Protein AF-A0A349STY3-F1 (afdb_monomer_lite)

Structure (mmCIF, N/CA/C/O backbone):
data_AF-A0A349STY3-F1
#
_entry.id   AF-A0A349STY3-F1
#
loop_
_atom_site.group_PDB
_atom_site.id
_ato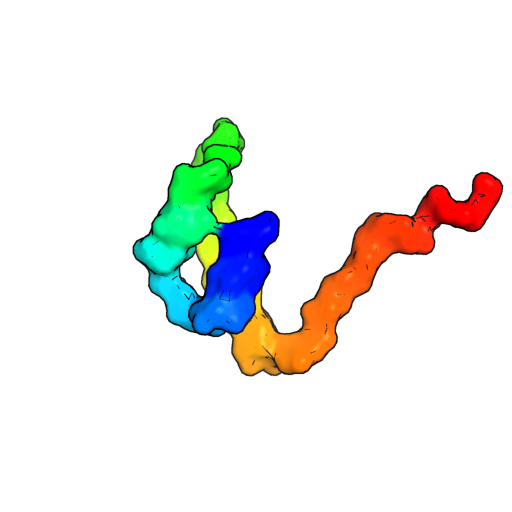m_site.type_symbol
_atom_site.label_atom_id
_atom_site.label_alt_id
_atom_site.label_comp_id
_atom_site.label_asym_id
_atom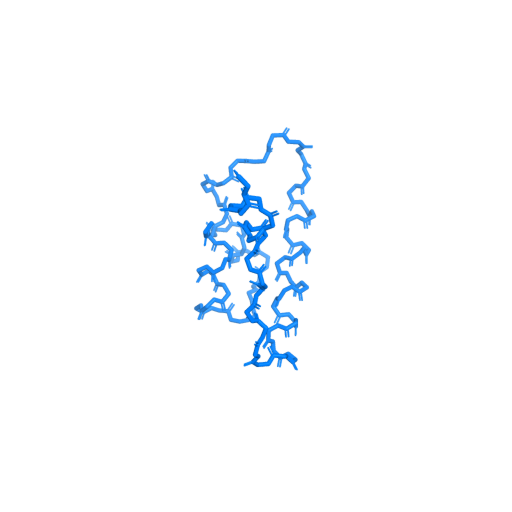_site.label_entity_id
_atom_site.label_seq_id
_atom_site.pdbx_PDB_ins_code
_atom_site.Cartn_x
_atom_site.Cartn_y
_atom_site.Cartn_z
_atom_site.occupancy
_atom_site.B_iso_or_equiv
_atom_site.auth_seq_id
_atom_site.auth_comp_id
_atom_site.auth_asym_id
_atom_site.auth_atom_id
_atom_site.pdbx_PDB_model_num
ATOM 1 N N . MET A 1 1 ? -9.098 -3.374 -7.394 1.00 74.19 1 MET A N 1
ATOM 2 C CA . MET A 1 1 ? -9.652 -4.269 -6.350 1.00 74.19 1 MET A CA 1
ATOM 3 C C . MET A 1 1 ? -8.609 -4.803 -5.370 1.00 74.19 1 MET A C 1
ATOM 5 O O . MET A 1 1 ? -8.970 -5.043 -4.230 1.00 74.19 1 MET A O 1
ATOM 9 N N . ALA A 1 2 ? -7.336 -4.983 -5.741 1.00 94.06 2 ALA A N 1
ATOM 10 C CA . ALA A 1 2 ? -6.360 -5.583 -4.825 1.00 94.06 2 ALA A CA 1
ATOM 11 C C . ALA A 1 2 ? -6.161 -4.796 -3.506 1.00 94.06 2 ALA A C 1
ATOM 13 O O . ALA A 1 2 ? -6.086 -5.406 -2.448 1.00 94.06 2 ALA A O 1
ATOM 14 N N . ALA A 1 3 ? -6.136 -3.455 -3.540 1.00 94.56 3 ALA A N 1
ATOM 15 C CA . ALA A 1 3 ? -5.874 -2.645 -2.344 1.00 94.56 3 ALA A CA 1
ATOM 16 C C . ALA A 1 3 ? -7.039 -2.699 -1.347 1.00 94.56 3 ALA A C 1
ATOM 18 O O . ALA A 1 3 ? -6.831 -2.891 -0.156 1.00 94.56 3 ALA A O 1
ATOM 19 N N . SER A 1 4 ? -8.275 -2.615 -1.845 1.00 94.00 4 SER A N 1
ATOM 20 C CA . SER A 1 4 ? -9.471 -2.755 -1.011 1.00 94.00 4 SER A CA 1
ATOM 21 C C . SER A 1 4 ? -9.574 -4.154 -0.399 1.00 94.00 4 SER A C 1
ATOM 23 O O . SER A 1 4 ? -9.924 -4.285 0.768 1.00 94.00 4 SER A O 1
ATOM 25 N N . ALA A 1 5 ? -9.228 -5.199 -1.160 1.00 95.31 5 ALA A N 1
ATOM 26 C CA . ALA A 1 5 ? -9.215 -6.572 -0.658 1.00 95.31 5 ALA A CA 1
ATOM 27 C C . ALA A 1 5 ? -8.125 -6.797 0.402 1.00 95.31 5 ALA A C 1
ATOM 29 O O . ALA A 1 5 ? -8.369 -7.510 1.374 1.00 95.31 5 ALA A O 1
ATOM 30 N N . LEU A 1 6 ? -6.946 -6.187 0.225 1.00 96.81 6 LEU A N 1
ATOM 31 C CA . LEU A 1 6 ? -5.878 -6.203 1.221 1.00 96.81 6 LEU A CA 1
ATOM 32 C C . LEU A 1 6 ? -6.347 -5.540 2.518 1.00 96.81 6 LEU A C 1
ATOM 34 O O . LEU A 1 6 ? -6.268 -6.172 3.561 1.00 96.81 6 LEU A O 1
ATOM 38 N N . LEU A 1 7 ? -6.885 -4.320 2.450 1.00 95.75 7 LEU A N 1
ATOM 39 C CA . LEU A 1 7 ? -7.301 -3.558 3.633 1.00 95.75 7 LEU A CA 1
ATOM 40 C C . LEU A 1 7 ? -8.474 -4.196 4.388 1.00 95.75 7 LEU A C 1
ATOM 42 O O . LEU A 1 7 ? -8.542 -4.097 5.609 1.00 95.75 7 LEU A O 1
ATOM 46 N N . ALA A 1 8 ? -9.364 -4.899 3.683 1.00 93.62 8 ALA A N 1
ATOM 47 C CA . ALA A 1 8 ? -10.436 -5.665 4.315 1.00 93.62 8 ALA A CA 1
ATOM 48 C C . ALA A 1 8 ? -9.915 -6.853 5.148 1.00 93.62 8 ALA A C 1
ATOM 50 O O . ALA A 1 8 ? -10.549 -7.241 6.124 1.00 93.62 8 ALA A O 1
ATOM 51 N N . GLN A 1 9 ? -8.779 -7.442 4.759 1.00 95.62 9 GLN A N 1
ATOM 52 C CA . GLN A 1 9 ? -8.175 -8.593 5.444 1.00 95.62 9 GLN A CA 1
ATOM 53 C C . GLN A 1 9 ? -7.111 -8.179 6.464 1.00 95.62 9 GLN A C 1
ATOM 55 O O . GLN A 1 9 ? -6.989 -8.790 7.521 1.00 95.62 9 GLN A O 1
ATOM 60 N N . ASN A 1 10 ? -6.333 -7.151 6.137 1.00 95.75 10 ASN A N 1
ATOM 61 C CA . ASN A 1 10 ? -5.253 -6.614 6.942 1.00 95.75 10 ASN A CA 1
ATOM 62 C C . ASN A 1 10 ? -5.404 -5.084 7.021 1.00 95.75 10 ASN A C 1
ATOM 64 O O . ASN A 1 10 ? -4.916 -4.379 6.135 1.00 95.75 10 ASN A O 1
ATOM 68 N N . PRO A 1 11 ? -6.061 -4.565 8.075 1.00 93.69 11 PRO A N 1
ATOM 69 C CA . PRO A 1 11 ? -6.269 -3.130 8.267 1.00 93.69 11 PRO A CA 1
ATOM 70 C C . PRO A 1 11 ? -4.990 -2.331 8.545 1.00 93.69 11 PRO A C 1
ATOM 72 O O . PRO A 1 11 ? -5.055 -1.108 8.567 1.00 93.69 11 PRO A O 1
ATOM 75 N N . SER A 1 12 ? -3.850 -2.989 8.788 1.00 96.00 12 SER A N 1
ATOM 76 C CA . SER A 1 12 ? -2.553 -2.354 9.057 1.00 96.00 12 SER A CA 1
ATOM 77 C C . SER A 1 12 ? -1.434 -3.071 8.283 1.00 96.00 12 SER A C 1
ATOM 79 O O . SER A 1 12 ? -0.562 -3.698 8.895 1.00 96.00 12 SER A O 1
ATOM 81 N N . PRO A 1 13 ? -1.461 -3.033 6.939 1.00 97.38 13 PRO A N 1
ATOM 82 C CA . PRO A 1 13 ? -0.524 -3.783 6.117 1.00 97.38 13 PRO A CA 1
ATOM 83 C C . PRO A 1 13 ? 0.892 -3.210 6.196 1.00 97.38 13 PRO A C 1
ATOM 85 O O . PRO A 1 13 ? 1.088 -2.006 6.338 1.00 97.38 13 PRO A O 1
ATOM 88 N N . THR A 1 14 ? 1.892 -4.074 6.052 1.00 97.94 14 THR A N 1
ATOM 89 C CA . THR A 1 14 ? 3.281 -3.647 5.848 1.00 97.94 14 THR A CA 1
ATOM 90 C C . THR A 1 14 ? 3.545 -3.332 4.375 1.00 97.94 14 THR A C 1
ATOM 92 O O . THR A 1 14 ? 2.793 -3.737 3.487 1.00 97.94 14 THR A O 1
ATOM 95 N N . ASP A 1 15 ? 4.660 -2.665 4.089 1.00 96.94 15 ASP A N 1
ATOM 96 C CA . ASP A 1 15 ? 5.126 -2.426 2.718 1.00 96.94 15 ASP A CA 1
ATOM 97 C C . ASP A 1 15 ? 5.222 -3.715 1.890 1.00 96.94 15 ASP A C 1
ATOM 99 O O . ASP A 1 15 ? 4.845 -3.740 0.720 1.00 96.94 15 ASP A O 1
ATOM 103 N N . GLU A 1 16 ? 5.676 -4.803 2.509 1.00 97.69 16 GLU A N 1
ATOM 104 C CA . GLU A 1 16 ? 5.839 -6.095 1.847 1.00 97.69 16 GLU A CA 1
ATOM 105 C C . GLU A 1 16 ? 4.497 -6.809 1.614 1.00 97.69 16 GLU A C 1
ATOM 107 O O . GLU A 1 16 ? 4.343 -7.549 0.640 1.00 97.69 16 GLU A O 1
ATOM 112 N N . ASP A 1 17 ? 3.496 -6.587 2.473 1.00 97.44 17 ASP A N 1
ATOM 113 C CA . ASP A 1 17 ? 2.119 -7.025 2.208 1.00 97.44 17 ASP A CA 1
ATOM 114 C C . ASP A 1 17 ? 1.527 -6.276 1.009 1.00 97.44 17 ASP A C 1
ATOM 116 O O . ASP A 1 17 ? 0.900 -6.889 0.140 1.00 97.44 17 ASP A O 1
ATOM 120 N N . ILE A 1 18 ? 1.759 -4.960 0.939 1.00 97.19 18 ILE A N 1
ATOM 121 C CA . ILE A 1 18 ? 1.303 -4.114 -0.167 1.00 97.19 18 ILE A CA 1
ATOM 122 C C . ILE A 1 18 ? 1.941 -4.575 -1.475 1.00 97.19 18 ILE A C 1
ATOM 124 O O . ILE A 1 18 ? 1.219 -4.808 -2.444 1.00 97.19 18 ILE A O 1
ATOM 128 N N . ASP A 1 19 ? 3.260 -4.763 -1.500 1.00 95.75 19 ASP A N 1
ATOM 129 C CA . ASP A 1 19 ? 3.985 -5.189 -2.698 1.00 95.75 19 ASP A CA 1
ATOM 130 C C . ASP A 1 19 ? 3.493 -6.549 -3.201 1.00 95.75 19 ASP A C 1
ATOM 132 O O . ASP A 1 19 ? 3.237 -6.717 -4.396 1.00 95.75 19 ASP A O 1
ATOM 136 N N . ARG A 1 20 ? 3.277 -7.508 -2.291 1.00 96.75 20 ARG A N 1
ATOM 137 C CA . ARG A 1 20 ? 2.729 -8.826 -2.640 1.00 96.75 20 ARG A CA 1
ATOM 138 C C . ARG A 1 20 ? 1.310 -8.726 -3.190 1.00 96.75 20 ARG A C 1
ATOM 140 O O . ARG A 1 20 ? 1.024 -9.305 -4.237 1.00 96.75 20 ARG A O 1
ATOM 147 N N . ALA A 1 21 ? 0.431 -7.965 -2.538 1.00 96.50 21 ALA A N 1
ATOM 148 C CA . ALA A 1 21 ? -0.941 -7.768 -3.009 1.00 96.50 21 ALA A CA 1
ATOM 149 C C . ALA 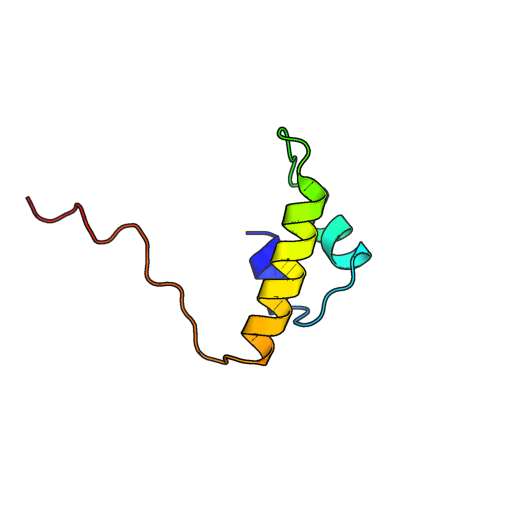A 1 21 ? -0.992 -7.036 -4.362 1.00 96.50 21 ALA A C 1
ATOM 151 O O . ALA A 1 21 ? -1.888 -7.265 -5.180 1.00 96.50 21 ALA A O 1
ATOM 152 N N . MET A 1 22 ? -0.031 -6.147 -4.607 1.00 95.94 22 MET A N 1
ATOM 153 C CA . MET A 1 22 ? 0.051 -5.331 -5.810 1.00 95.94 22 MET A CA 1
ATOM 154 C C . MET A 1 22 ? 0.935 -5.942 -6.909 1.00 95.94 22 MET A C 1
ATOM 156 O O . MET A 1 22 ? 1.003 -5.357 -7.986 1.00 95.94 22 MET A O 1
ATOM 160 N N . ALA A 1 23 ? 1.563 -7.106 -6.711 1.00 93.69 23 ALA A N 1
ATOM 161 C CA . ALA A 1 23 ? 2.516 -7.698 -7.661 1.00 93.69 23 ALA A CA 1
ATOM 162 C C . ALA A 1 23 ? 1.936 -7.919 -9.076 1.00 93.69 23 ALA A C 1
ATOM 164 O O . ALA A 1 23 ? 2.653 -7.819 -10.068 1.00 93.69 23 ALA A O 1
ATOM 165 N N . GLY A 1 24 ? 0.624 -8.166 -9.184 1.00 92.81 24 GLY A N 1
ATOM 166 C CA . GLY A 1 24 ? -0.093 -8.279 -10.463 1.00 92.81 24 GLY A CA 1
ATOM 167 C C . GLY A 1 24 ? -0.635 -6.958 -11.033 1.00 92.81 24 GLY A C 1
ATOM 168 O O . GLY A 1 24 ? -1.242 -6.958 -12.101 1.00 92.81 24 GLY A O 1
ATOM 169 N N . ASN A 1 25 ? -0.454 -5.833 -10.337 1.00 93.62 25 ASN A N 1
ATOM 170 C CA . ASN A 1 25 ? -1.003 -4.525 -10.698 1.00 93.62 25 ASN A CA 1
ATOM 171 C C . ASN A 1 25 ? 0.119 -3.626 -11.239 1.00 93.62 25 ASN A C 1
ATOM 173 O O . ASN A 1 25 ? 0.812 -2.934 -10.493 1.00 93.62 25 ASN A O 1
ATOM 177 N N . LEU A 1 26 ? 0.307 -3.644 -12.561 1.00 91.69 26 LEU A N 1
ATOM 178 C CA . LEU A 1 26 ? 1.376 -2.891 -13.218 1.00 91.69 26 LEU A CA 1
ATOM 179 C C . LEU A 1 26 ? 1.128 -1.378 -13.171 1.00 91.69 26 LEU A C 1
ATOM 181 O O . LEU A 1 26 ? 0.086 -0.880 -13.596 1.00 91.69 26 LEU A O 1
ATOM 185 N N . CYS A 1 27 ? 2.141 -0.631 -12.734 1.00 92.44 27 CYS A N 1
ATOM 186 C CA . CYS A 1 27 ? 2.139 0.828 -12.735 1.00 92.44 27 CYS A CA 1
ATOM 187 C C . CYS A 1 27 ? 3.030 1.355 -13.867 1.00 92.44 27 CYS A C 1
ATOM 189 O O . CYS A 1 27 ? 4.256 1.350 -13.766 1.00 92.44 27 CYS A O 1
ATOM 191 N N . ARG A 1 28 ? 2.426 1.834 -14.960 1.00 95.62 28 ARG A N 1
ATOM 192 C CA . ARG A 1 28 ? 3.183 2.327 -16.126 1.00 95.62 28 ARG A CA 1
ATOM 193 C C . ARG A 1 28 ? 3.754 3.736 -15.943 1.00 95.62 28 ARG A C 1
ATOM 195 O O . ARG A 1 28 ? 4.753 4.070 -16.568 1.00 95.62 28 ARG A O 1
ATOM 202 N N . CYS A 1 29 ? 3.140 4.555 -15.097 1.00 95.00 29 CYS A N 1
ATOM 203 C CA . CYS A 1 29 ? 3.585 5.921 -14.815 1.00 95.00 29 CYS A CA 1
ATOM 204 C C . CYS A 1 29 ? 4.765 5.997 -13.828 1.00 95.00 29 CYS A C 1
ATOM 206 O O . CYS A 1 29 ? 5.286 7.085 -13.603 1.00 95.00 29 CYS A O 1
ATOM 208 N N . GLY A 1 30 ? 5.191 4.870 -13.241 1.00 91.88 30 GLY A N 1
ATOM 209 C CA . GLY A 1 30 ? 6.352 4.814 -12.346 1.00 91.88 30 GLY A CA 1
ATOM 210 C C . GLY A 1 30 ? 6.111 5.384 -10.945 1.00 91.88 30 GLY A C 1
ATOM 211 O O . GLY A 1 30 ? 7.061 5.656 -10.221 1.00 91.88 30 GLY A O 1
ATOM 212 N N . THR A 1 31 ? 4.857 5.567 -10.530 1.00 94.25 31 THR A N 1
ATOM 213 C CA . THR A 1 31 ? 4.500 6.195 -9.245 1.00 94.25 31 THR A CA 1
ATOM 214 C C . THR A 1 31 ? 4.058 5.182 -8.190 1.00 94.25 31 THR A C 1
ATOM 216 O O . THR A 1 31 ? 3.172 5.468 -7.386 1.00 94.25 31 THR A O 1
ATOM 219 N N . TYR A 1 32 ? 4.641 3.983 -8.186 1.00 94.12 32 TYR A N 1
ATOM 220 C CA . TYR A 1 32 ? 4.236 2.905 -7.279 1.00 94.12 32 TYR A CA 1
ATOM 221 C C . TYR A 1 32 ? 4.439 3.258 -5.796 1.00 94.12 32 TYR A C 1
ATOM 223 O O . TYR A 1 32 ? 3.625 2.901 -4.951 1.00 94.12 32 TYR A O 1
ATOM 231 N N . SER A 1 33 ? 5.451 4.069 -5.483 1.00 94.62 33 SER A N 1
ATOM 232 C CA . SER A 1 33 ? 5.649 4.623 -4.139 1.00 94.62 33 SER A CA 1
ATOM 233 C C . SER A 1 33 ? 4.452 5.446 -3.647 1.00 94.62 33 SER A C 1
ATOM 235 O O . SER A 1 33 ? 4.098 5.367 -2.474 1.00 94.62 33 SER A O 1
ATOM 237 N N . ARG A 1 34 ? 3.775 6.184 -4.540 1.00 96.38 34 ARG A N 1
ATOM 238 C CA . ARG A 1 34 ? 2.546 6.922 -4.197 1.00 96.38 34 ARG A CA 1
ATOM 239 C C . ARG A 1 34 ? 1.363 5.990 -3.961 1.00 96.38 34 ARG A C 1
ATOM 241 O O . ARG A 1 34 ? 0.537 6.290 -3.112 1.00 96.38 34 ARG A O 1
ATOM 248 N N . ILE A 1 35 ? 1.292 4.868 -4.681 1.00 95.75 35 ILE A N 1
ATOM 249 C CA . ILE A 1 35 ? 0.270 3.836 -4.444 1.00 95.75 35 ILE A CA 1
ATOM 250 C C . ILE A 1 35 ? 0.453 3.245 -3.045 1.00 95.75 35 ILE A C 1
ATOM 252 O O . ILE A 1 35 ? -0.510 3.170 -2.289 1.00 95.75 35 ILE A O 1
ATOM 256 N N . ARG A 1 36 ? 1.688 2.891 -2.675 1.00 96.25 36 ARG A N 1
ATOM 257 C CA . ARG A 1 36 ? 2.007 2.389 -1.333 1.00 96.25 36 ARG A CA 1
ATOM 258 C C . ARG A 1 36 ? 1.622 3.390 -0.241 1.00 96.25 36 ARG A C 1
ATOM 260 O O . ARG A 1 36 ? 0.926 3.016 0.695 1.00 96.25 36 ARG A O 1
ATOM 267 N N . ALA A 1 37 ? 2.015 4.657 -0.397 1.00 97.25 37 ALA A N 1
ATOM 268 C CA . ALA A 1 37 ? 1.656 5.718 0.545 1.00 97.25 37 ALA A CA 1
ATOM 269 C C . ALA A 1 37 ? 0.132 5.882 0.681 1.00 97.25 37 ALA A C 1
ATOM 271 O O . ALA A 1 37 ? -0.385 5.908 1.790 1.00 97.25 37 ALA A O 1
ATOM 272 N N . ALA A 1 38 ? -0.602 5.890 -0.436 1.00 96.69 38 ALA A N 1
ATOM 273 C CA . ALA A 1 38 ? -2.059 6.007 -0.41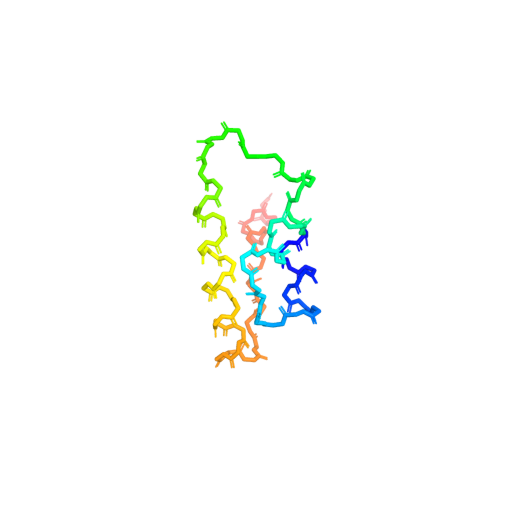7 1.00 96.69 38 ALA A CA 1
ATOM 274 C C . ALA A 1 38 ? -2.753 4.823 0.281 1.00 96.69 38 ALA A C 1
ATOM 276 O O . ALA A 1 38 ? -3.803 5.004 0.892 1.00 96.69 38 ALA A O 1
ATOM 277 N N . ILE A 1 39 ? -2.189 3.612 0.203 1.00 96.75 39 ILE A N 1
ATOM 278 C CA . ILE A 1 39 ? -2.730 2.442 0.908 1.00 96.75 39 ILE A CA 1
ATOM 279 C C . ILE A 1 39 ? 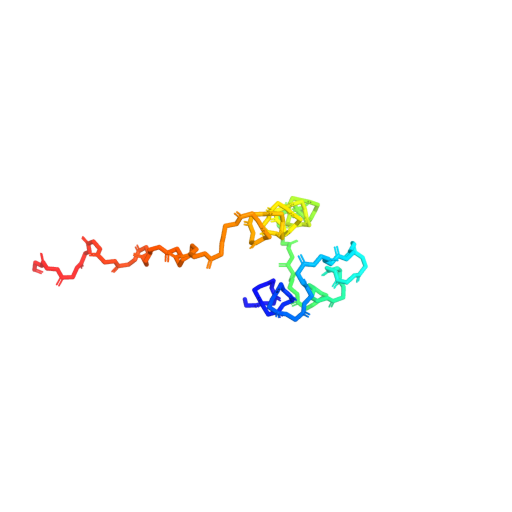-2.519 2.572 2.421 1.00 96.75 39 ILE A C 1
ATOM 281 O O . ILE A 1 39 ? -3.438 2.258 3.173 1.00 96.75 39 ILE A O 1
ATOM 285 N N . HIS A 1 40 ? -1.364 3.075 2.865 1.00 97.31 40 HIS A N 1
ATOM 286 C CA . HIS A 1 40 ? -1.124 3.383 4.282 1.00 97.31 40 HIS A CA 1
ATOM 287 C C . HIS A 1 40 ? -2.062 4.470 4.803 1.00 97.31 40 HIS A C 1
ATOM 289 O O . HIS A 1 40 ? -2.665 4.304 5.862 1.00 97.31 40 HIS A O 1
ATOM 295 N N . ASP A 1 41 ? -2.255 5.543 4.036 1.00 96.06 41 ASP A N 1
ATOM 296 C CA . ASP A 1 41 ? -3.193 6.606 4.402 1.00 96.06 41 ASP A CA 1
ATOM 297 C C . ASP A 1 41 ? -4.625 6.067 4.513 1.00 96.06 41 ASP A C 1
ATOM 299 O O . ASP A 1 41 ? -5.336 6.377 5.469 1.00 96.06 41 ASP A O 1
ATOM 303 N N . ALA A 1 42 ? -5.046 5.223 3.566 1.00 95.06 42 ALA A N 1
ATOM 304 C CA . ALA A 1 42 ? -6.355 4.580 3.604 1.00 95.06 42 ALA A CA 1
ATOM 305 C C . ALA A 1 42 ? -6.499 3.620 4.798 1.00 95.06 42 ALA A C 1
ATOM 307 O O . ALA A 1 42 ? -7.556 3.587 5.421 1.00 95.06 42 ALA A O 1
ATOM 308 N N . ALA A 1 43 ? -5.448 2.871 5.147 1.00 94.94 43 ALA A N 1
ATOM 309 C CA . ALA A 1 43 ? -5.416 2.022 6.337 1.00 94.94 43 ALA A CA 1
ATOM 310 C C . ALA A 1 43 ? -5.629 2.845 7.618 1.00 94.94 43 ALA A C 1
ATOM 312 O O . ALA A 1 43 ? -6.486 2.505 8.434 1.00 94.94 43 ALA A O 1
ATOM 313 N N . GLY A 1 44 ? -4.912 3.966 7.755 1.00 93.75 44 GLY A N 1
ATOM 314 C CA . GLY A 1 44 ? -5.089 4.897 8.871 1.00 93.75 44 GLY A CA 1
ATOM 315 C C . GLY A 1 44 ? -6.503 5.480 8.928 1.00 93.75 44 GLY A C 1
ATOM 316 O O . GLY A 1 44 ? -7.118 5.497 9.993 1.00 93.75 44 GLY A O 1
ATOM 317 N N . GLN A 1 45 ? -7.054 5.876 7.776 1.00 91.25 45 GLN A N 1
ATOM 318 C CA . GLN A 1 45 ? -8.417 6.404 7.679 1.00 91.25 45 GLN A CA 1
ATOM 319 C C . GLN A 1 45 ? -9.476 5.372 8.079 1.00 91.25 45 GLN A C 1
ATOM 321 O O . GLN A 1 45 ? -10.353 5.697 8.872 1.00 91.25 45 GLN A O 1
ATOM 326 N N . LEU A 1 46 ? -9.371 4.123 7.613 1.00 88.06 46 LEU A N 1
ATOM 327 C CA . LEU A 1 46 ? -10.302 3.041 7.968 1.00 88.06 46 LEU A CA 1
ATOM 328 C C . LEU A 1 46 ? -10.293 2.715 9.464 1.00 88.06 46 LEU A C 1
ATOM 330 O O . LEU A 1 46 ? -11.326 2.359 10.027 1.00 88.06 46 LEU A O 1
ATOM 334 N N . GLN A 1 47 ? -9.133 2.833 10.111 1.00 83.94 47 GLN A N 1
ATOM 335 C CA . GLN A 1 47 ? -9.021 2.657 11.558 1.00 83.94 47 GLN A CA 1
ATOM 336 C C . GLN A 1 47 ? -9.648 3.830 12.322 1.00 83.94 47 GLN A C 1
ATOM 338 O O . GLN A 1 47 ? -10.209 3.626 13.397 1.00 83.94 47 GLN A O 1
ATOM 343 N N . SER A 1 48 ? -9.574 5.046 1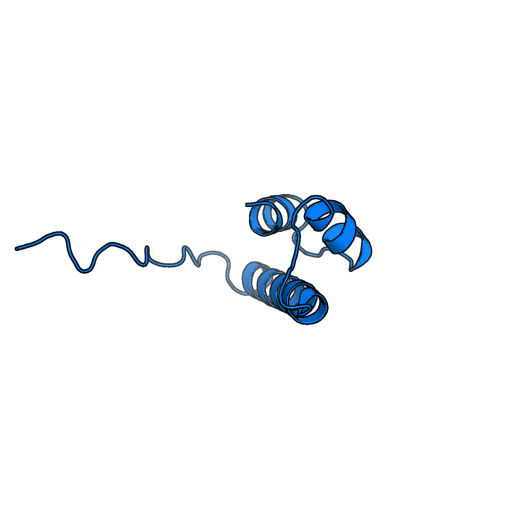1.771 1.00 78.50 48 SER A N 1
ATOM 344 C CA . SER A 1 48 ? -10.154 6.245 12.384 1.00 78.50 48 SER A CA 1
ATOM 345 C C . SER A 1 48 ? -11.640 6.464 12.085 1.00 78.50 48 SER A C 1
ATOM 347 O O . SER A 1 48 ? -12.307 7.133 12.870 1.00 78.50 48 SER A O 1
ATOM 349 N N . ASP A 1 49 ? -12.164 5.918 10.985 1.00 66.50 49 ASP A N 1
ATOM 350 C CA . ASP A 1 49 ? -13.488 6.259 10.461 1.00 66.50 49 ASP A CA 1
ATOM 351 C C . ASP A 1 49 ? -14.246 5.009 9.983 1.00 66.50 49 ASP A C 1
ATOM 353 O O . ASP A 1 49 ? -14.149 4.555 8.841 1.00 66.50 49 ASP A O 1
ATOM 357 N N . SER A 1 50 ? -15.011 4.414 10.900 1.00 53.34 50 SER A N 1
ATOM 358 C CA . SER A 1 50 ? -15.687 3.116 10.753 1.00 53.34 50 SER A CA 1
ATOM 359 C C . SER A 1 50 ? -16.895 3.111 9.791 1.00 53.34 50 SER A C 1
ATOM 361 O O . SER A 1 50 ? -17.729 2.209 9.880 1.00 53.34 50 SER A O 1
ATOM 363 N N . GLY A 1 51 ? -17.047 4.101 8.900 1.00 56.25 51 GLY A N 1
ATOM 364 C CA . GLY A 1 51 ? -18.294 4.302 8.145 1.00 56.25 51 GLY A CA 1
ATOM 365 C C . GLY A 1 51 ? -18.192 4.892 6.736 1.00 56.25 51 GLY A C 1
ATOM 366 O O . GLY A 1 51 ? -19.230 5.087 6.099 1.00 56.25 51 GLY A O 1
ATOM 367 N N . GLN A 1 52 ? -17.000 5.165 6.201 1.00 55.84 52 GLN A N 1
ATOM 368 C CA . GLN A 1 52 ? -16.890 5.877 4.926 1.00 55.84 52 GLN A CA 1
ATOM 369 C C . GLN A 1 52 ? -17.099 4.935 3.721 1.00 55.84 52 GLN A C 1
ATOM 371 O O . GLN A 1 52 ? -16.157 4.384 3.154 1.00 55.84 52 GLN A O 1
ATOM 376 N N . THR A 1 53 ? -18.351 4.772 3.282 1.00 55.44 53 THR A N 1
ATOM 377 C CA . THR A 1 53 ? -18.635 4.314 1.911 1.00 55.44 53 THR A CA 1
ATOM 378 C C . THR A 1 53 ? -18.390 5.506 0.980 1.00 55.44 53 THR A C 1
ATOM 380 O O . THR A 1 53 ? -19.125 6.491 1.085 1.00 55.44 53 THR A O 1
ATOM 383 N N . PRO A 1 54 ? -17.372 5.497 0.096 1.00 60.78 54 PRO A N 1
ATOM 384 C CA . PRO A 1 54 ? -17.187 6.596 -0.841 1.00 60.78 54 PRO A CA 1
ATOM 385 C C . PRO A 1 54 ? -18.413 6.660 -1.754 1.00 60.78 54 PRO A C 1
ATOM 387 O O . PRO A 1 54 ? -18.764 5.674 -2.406 1.00 60.78 54 PRO A O 1
ATOM 390 N N . ALA A 1 55 ? -19.091 7.810 -1.755 1.00 53.69 55 ALA A N 1
ATOM 391 C CA . ALA A 1 55 ? -20.262 8.037 -2.590 1.00 53.69 55 ALA A CA 1
ATOM 392 C C . ALA A 1 55 ? -19.923 7.704 -4.058 1.00 53.69 55 ALA A C 1
ATOM 394 O O . ALA A 1 55 ? -18.851 8.088 -4.539 1.00 53.69 55 ALA A O 1
ATOM 395 N N . PRO A 1 56 ? -20.787 6.966 -4.778 1.00 59.97 56 PRO A N 1
ATOM 396 C CA . PRO A 1 56 ? -20.491 6.542 -6.137 1.00 59.97 56 PRO A CA 1
ATOM 397 C C . PRO A 1 56 ? -20.312 7.762 -7.047 1.00 59.97 56 PRO A C 1
ATOM 399 O O . PRO A 1 56 ? -21.221 8.567 -7.224 1.00 59.97 56 PRO A O 1
ATOM 402 N N . TYR A 1 57 ? -19.149 7.856 -7.694 1.00 65.88 57 TYR A N 1
ATOM 403 C CA . TYR A 1 57 ? -18.798 8.925 -8.640 1.00 65.88 57 TYR A CA 1
ATOM 404 C C . TYR A 1 57 ? -19.648 8.913 -9.939 1.00 65.88 57 TYR A C 1
ATOM 406 O O . TYR A 1 57 ? -19.421 9.715 -10.836 1.00 65.88 57 TYR A O 1
ATOM 414 N N . TYR A 1 58 ? -20.635 8.014 -10.066 1.00 60.03 58 TYR A N 1
ATOM 415 C CA . TYR A 1 58 ? -21.429 7.806 -11.289 1.00 60.03 58 TYR A CA 1
ATOM 416 C C . TYR A 1 58 ? -22.924 8.176 -11.168 1.00 60.03 58 TYR A C 1
ATOM 418 O O . TYR A 1 58 ? -23.726 7.770 -11.999 1.00 60.03 58 TYR A O 1
ATOM 426 N N . GLN A 1 59 ? -23.348 8.944 -10.162 1.00 58.94 59 GLN A N 1
ATOM 427 C CA . GLN A 1 59 ? -24.768 9.328 -10.020 1.00 58.94 59 GLN A CA 1
ATOM 428 C C . GLN A 1 59 ? -25.136 10.724 -10.559 1.00 58.94 59 GLN A C 1
ATOM 430 O O . GLN A 1 59 ? -26.234 11.191 -10.292 1.00 58.94 59 GLN A O 1
ATOM 435 N N . SER A 1 60 ? -24.280 11.398 -11.338 1.00 58.66 60 SER A N 1
ATOM 436 C CA . SER A 1 60 ? -24.568 12.765 -11.816 1.00 58.66 60 SER A CA 1
ATOM 437 C C . SER A 1 60 ? -25.030 12.903 -13.274 1.00 58.66 60 SER A C 1
ATOM 439 O O . SER A 1 60 ? -25.321 14.022 -13.673 1.00 58.66 60 SER A O 1
ATOM 441 N N . ASN A 1 61 ? -25.128 11.830 -14.076 1.00 59.50 61 ASN A N 1
ATOM 442 C CA . ASN A 1 61 ? -25.433 11.954 -15.519 1.00 59.50 61 ASN A CA 1
ATOM 443 C C . ASN A 1 61 ? -26.429 10.910 -16.074 1.00 59.50 61 ASN A C 1
ATOM 445 O O . ASN A 1 61 ? -26.265 10.450 -17.201 1.00 59.50 61 ASN A O 1
ATOM 449 N N . LEU A 1 62 ? -27.443 10.503 -15.303 1.00 64.31 62 LEU A N 1
ATOM 450 C CA . LEU A 1 62 ? -28.468 9.533 -15.745 1.00 64.31 62 LEU A CA 1
ATOM 451 C C . LEU A 1 62 ? -29.903 10.090 -15.754 1.00 64.31 62 LEU A C 1
ATOM 453 O O . LEU A 1 62 ? -30.846 9.342 -15.990 1.00 64.31 62 LEU A O 1
ATOM 457 N N . GLU A 1 63 ? -30.067 11.399 -15.560 1.00 56.94 63 GLU A N 1
ATOM 458 C CA . GLU A 1 63 ? -31.359 12.090 -15.636 1.00 56.94 63 GLU A CA 1
ATOM 459 C C . GLU A 1 63 ? -31.289 13.231 -16.665 1.00 56.94 63 GLU A C 1
ATOM 461 O O . GLU A 1 63 ? -31.110 14.392 -16.301 1.00 56.94 63 GLU A O 1
ATOM 466 N N . SER A 1 64 ? -31.375 12.903 -17.960 1.00 56.62 64 SER A N 1
ATOM 467 C CA . SER A 1 64 ? -31.823 13.789 -19.059 1.00 56.62 64 SER A CA 1
ATOM 468 C C . SER A 1 64 ? -32.112 12.981 -20.320 1.00 56.62 64 SER A C 1
ATOM 470 O O . SER A 1 64 ? -31.215 12.216 -20.738 1.00 56.62 64 SER A O 1
#

Sequence (64 aa):
MAASALLAQNPSPTDEDIDRAMAGNLCRCGTYSRIRAAIHDAAGQLQSDSGQTPAPYYQSNLES

Secondary structure (DSSP, 8-state):
-HHHHHHHH-SS--HHHHHHHHTTS--TTS-HHHHHHHHHHHHHHHHH-TT--PPPTTSSSS--

pLDDT: mean 85.3, std 15.84, range [53.34, 97.94]

Radius of gyration: 14.28 Å; chains: 1; bounding box: 38×23×31 Å

Foldseek 3Di:
DLLVVLCVVPLQDDPVSVCVSCVVPDDPVPVVVVVSVVSNVVSVCCVVPVDDPPDDPPPPPPDD